Protein AF-A0A9E1PM28-F1 (afdb_monomer_lite)

Foldseek 3Di:
DCCVPCQDFAPVLVVVLVVLVVVLVVLVVVDPVSSVVSVVVSVVSRVVRGDHDDDDD

Radius of gyration: 13.87 Å; chains: 1; bounding box: 36×19×40 Å

Sequence (57 aa):
MLKIVLVPINPAGWPFIGLFAAITIGLFQVSDLFGWVGVILTVWCVYFFRDPDRTTP

Secondary structure (DSSP, 8-state):
--TTT-PPBPGGGHHHHHHHHHHHHHHHHH-HHHHHHHHHHHHHHHHHSB-------

Structure (mmCIF, N/CA/C/O backbone):
data_AF-A0A9E1PM28-F1
#
_entry.id   AF-A0A9E1PM28-F1
#
loop_
_atom_site.group_PDB
_atom_site.id
_atom_site.type_symbol
_atom_site.label_atom_id
_atom_site.label_alt_id
_atom_site.label_comp_id
_atom_site.label_asym_id
_atom_site.label_entity_id
_atom_site.label_seq_id
_atom_site.pdbx_PDB_ins_code
_atom_site.Cartn_x
_atom_site.Cartn_y
_atom_site.Cartn_z
_atom_site.occupancy
_atom_site.B_iso_or_equiv
_atom_site.auth_seq_id
_atom_site.auth_comp_id
_atom_site.auth_asym_id
_atom_site.auth_atom_id
_atom_site.pdbx_PDB_model_num
ATOM 1 N N . MET A 1 1 ? -22.100 -2.761 4.004 1.00 44.72 1 MET A N 1
ATOM 2 C CA . MET A 1 1 ? -21.562 -3.950 3.303 1.00 44.72 1 MET A CA 1
ATOM 3 C C . MET A 1 1 ? -20.145 -3.724 2.721 1.00 44.72 1 MET A C 1
ATOM 5 O O . MET A 1 1 ? -19.775 -4.410 1.787 1.00 44.72 1 MET A O 1
ATOM 9 N N . LEU A 1 2 ? -19.311 -2.829 3.290 1.00 53.94 2 LEU A N 1
ATOM 10 C CA . LEU A 1 2 ? -17.872 -2.667 2.949 1.00 53.94 2 LEU A CA 1
ATOM 11 C C . LEU A 1 2 ? -16.936 -3.006 4.127 1.00 53.94 2 LEU A C 1
ATOM 13 O O . LEU A 1 2 ? -15.725 -2.833 4.050 1.00 53.94 2 LEU A O 1
ATOM 17 N N . LYS A 1 3 ? -17.500 -3.506 5.234 1.00 50.69 3 LYS A N 1
ATOM 18 C CA . LYS A 1 3 ? -16.769 -3.767 6.482 1.00 50.69 3 LYS A CA 1
ATOM 19 C C . LYS A 1 3 ? -15.770 -4.932 6.366 1.00 50.69 3 LYS A C 1
ATOM 21 O O . LYS A 1 3 ? -14.912 -5.077 7.218 1.00 50.69 3 LYS A O 1
ATOM 26 N N . ILE A 1 4 ? -15.890 -5.742 5.309 1.00 52.91 4 ILE A N 1
ATOM 27 C CA . ILE A 1 4 ? -15.004 -6.879 5.015 1.00 52.91 4 ILE A CA 1
ATOM 28 C C . ILE A 1 4 ? -13.757 -6.423 4.232 1.00 52.91 4 ILE A C 1
ATOM 30 O O . ILE A 1 4 ? -12.728 -7.084 4.293 1.00 52.91 4 ILE A O 1
ATOM 34 N N . VAL A 1 5 ? -13.821 -5.283 3.529 1.00 55.38 5 VAL A N 1
ATOM 35 C CA . VAL A 1 5 ? -12.705 -4.778 2.704 1.00 55.38 5 VAL A CA 1
ATOM 36 C C . VAL A 1 5 ? -11.883 -3.727 3.454 1.00 55.38 5 VAL A C 1
ATOM 38 O O . VAL A 1 5 ? -10.661 -3.709 3.357 1.00 55.38 5 VAL A O 1
ATOM 41 N N . LEU A 1 6 ? -12.540 -2.873 4.240 1.00 60.19 6 LEU A N 1
ATOM 42 C CA . LEU A 1 6 ? -11.890 -1.831 5.034 1.00 60.19 6 LEU A CA 1
ATOM 43 C C . LEU A 1 6 ? -11.612 -2.358 6.443 1.00 60.19 6 LEU A C 1
ATOM 45 O O . LEU A 1 6 ? -12.315 -2.011 7.392 1.00 60.19 6 LEU A O 1
ATOM 49 N N . VAL A 1 7 ? -10.607 -3.228 6.576 1.00 68.94 7 VAL A N 1
ATOM 50 C CA . VAL A 1 7 ? -10.052 -3.526 7.902 1.00 68.94 7 VAL A CA 1
ATOM 51 C C . VAL A 1 7 ? -9.519 -2.204 8.469 1.00 68.94 7 VAL A C 1
ATOM 53 O O . VAL A 1 7 ? -8.789 -1.517 7.747 1.00 68.94 7 VAL A O 1
ATOM 56 N N . PRO A 1 8 ? -9.886 -1.801 9.701 1.00 79.69 8 PRO A N 1
ATOM 57 C CA . PRO A 1 8 ? -9.376 -0.564 10.273 1.00 79.69 8 PRO A CA 1
ATOM 58 C C . PRO A 1 8 ? -7.852 -0.647 10.304 1.00 79.69 8 PRO A C 1
ATOM 60 O O . PRO A 1 8 ? -7.292 -1.667 10.697 1.00 79.69 8 PRO A O 1
ATOM 63 N N . ILE A 1 9 ? -7.174 0.393 9.832 1.00 85.75 9 ILE A N 1
ATOM 64 C CA . ILE A 1 9 ? -5.715 0.475 9.884 1.00 85.75 9 ILE A CA 1
ATOM 65 C C . ILE A 1 9 ? -5.372 1.399 11.042 1.00 85.75 9 ILE A C 1
ATOM 67 O O . ILE A 1 9 ? -5.907 2.507 11.130 1.00 85.75 9 ILE A O 1
ATOM 71 N N . ASN A 1 10 ? -4.464 0.956 11.906 1.00 86.50 10 ASN A N 1
ATOM 72 C CA . ASN A 1 10 ? -3.914 1.770 12.974 1.00 86.50 10 ASN A CA 1
ATOM 73 C C . ASN A 1 10 ? -3.366 3.083 12.378 1.00 86.50 10 ASN A C 1
ATOM 75 O O . ASN A 1 10 ? -2.558 3.021 11.446 1.00 86.50 10 ASN A O 1
ATOM 79 N N . PRO A 1 11 ? -3.742 4.270 12.889 1.00 87.19 11 PRO A N 1
ATOM 80 C CA . PRO A 1 11 ? -3.331 5.553 12.315 1.00 87.19 11 PRO A CA 1
ATOM 81 C C . PRO A 1 11 ? -1.810 5.705 12.149 1.00 87.19 11 PRO A C 1
ATOM 83 O O . PRO A 1 11 ? -1.361 6.332 11.192 1.00 87.19 11 PRO A O 1
ATOM 86 N N . ALA A 1 12 ? -1.005 5.068 13.008 1.00 89.12 12 ALA A N 1
ATOM 87 C CA . ALA A 1 12 ? 0.455 5.075 12.886 1.00 89.12 12 ALA A CA 1
ATOM 88 C C . ALA A 1 12 ? 0.998 4.245 11.703 1.00 89.12 12 ALA A C 1
ATOM 90 O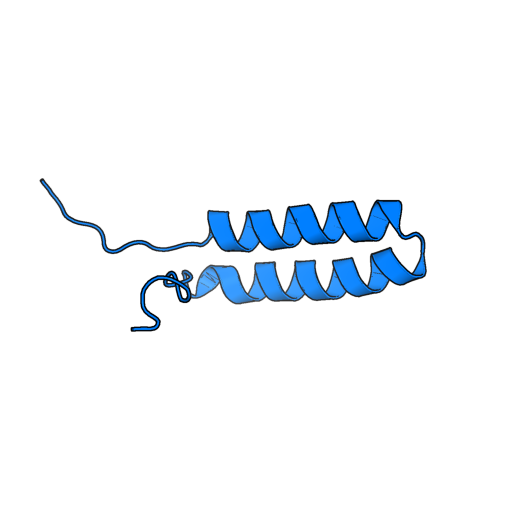 O . ALA A 1 12 ? 2.159 4.402 11.338 1.00 89.12 12 ALA A O 1
ATOM 91 N N . GLY A 1 13 ? 0.188 3.373 11.098 1.00 89.12 13 GLY A N 1
ATOM 92 C CA . GLY A 1 13 ? 0.573 2.522 9.970 1.00 89.12 13 GLY A CA 1
ATOM 93 C C . GLY A 1 13 ? 0.530 3.203 8.606 1.00 89.12 13 GLY A C 1
ATOM 94 O O . GLY A 1 13 ? 1.299 2.844 7.716 1.00 89.12 13 GLY A O 1
ATOM 95 N N . TRP A 1 14 ? -0.318 4.220 8.439 1.00 90.62 14 TRP A N 1
ATOM 96 C CA . TRP A 1 14 ? -0.446 4.980 7.191 1.00 90.62 14 TRP A CA 1
ATOM 97 C C . TRP A 1 14 ? 0.868 5.561 6.645 1.00 90.62 14 TRP A C 1
ATOM 99 O O . TRP A 1 14 ? 1.115 5.374 5.451 1.00 90.62 14 TRP A O 1
ATOM 109 N N . PRO A 1 15 ? 1.743 6.210 7.444 1.00 92.81 15 PRO A N 1
ATOM 110 C CA . PRO A 1 15 ? 3.020 6.704 6.927 1.00 92.81 15 PRO A CA 1
ATOM 111 C C . PRO A 1 15 ? 3.930 5.578 6.413 1.00 92.81 15 PRO A C 1
ATOM 113 O O . PRO A 1 15 ? 4.587 5.752 5.389 1.00 92.81 15 PRO A O 1
ATOM 116 N N . PHE A 1 16 ? 3.936 4.407 7.062 1.00 91.62 16 PHE A N 1
ATOM 117 C CA . PHE A 1 16 ? 4.731 3.258 6.615 1.00 91.62 16 PHE A CA 1
ATOM 118 C C . PHE A 1 16 ? 4.181 2.649 5.326 1.00 91.62 16 PHE A C 1
ATOM 120 O O . PHE A 1 16 ? 4.945 2.389 4.399 1.00 91.62 16 PHE A O 1
ATOM 127 N N . ILE A 1 17 ? 2.862 2.461 5.242 1.00 92.38 17 ILE A N 1
ATOM 128 C CA . ILE A 1 17 ? 2.201 1.929 4.043 1.00 92.38 17 ILE A CA 1
ATOM 129 C C . ILE A 1 17 ? 2.424 2.870 2.852 1.00 92.38 17 ILE A C 1
ATOM 131 O O . ILE A 1 17 ? 2.777 2.409 1.770 1.00 92.38 17 ILE A O 1
ATOM 135 N N . GLY A 1 18 ? 2.282 4.184 3.053 1.00 92.75 18 GLY A N 1
ATOM 136 C CA . GLY A 1 18 ? 2.526 5.183 2.011 1.00 92.75 18 GLY A CA 1
ATOM 137 C C . GLY A 1 18 ? 3.979 5.198 1.528 1.00 92.75 18 GLY A C 1
ATOM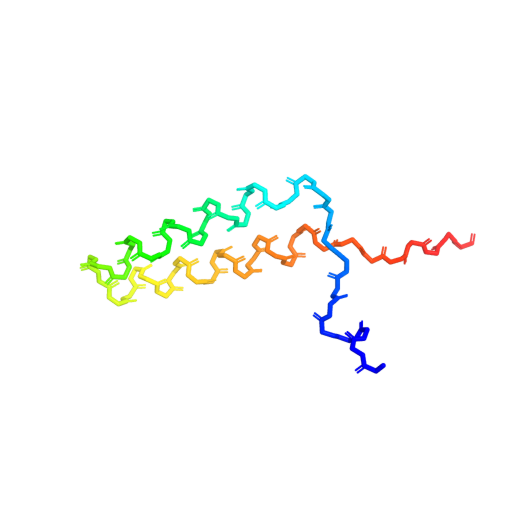 138 O O . GLY A 1 18 ? 4.224 5.240 0.322 1.00 92.75 18 GLY A O 1
ATOM 139 N N . LEU A 1 19 ? 4.941 5.093 2.451 1.00 94.62 19 LEU A N 1
ATOM 140 C CA . LEU A 1 19 ? 6.362 5.008 2.112 1.00 94.62 19 LEU A CA 1
ATOM 141 C C . LEU A 1 19 ? 6.674 3.750 1.288 1.00 94.62 19 LEU A C 1
ATOM 143 O O . LEU A 1 19 ? 7.308 3.848 0.239 1.00 94.62 19 LEU A O 1
ATOM 147 N N . PHE A 1 20 ? 6.202 2.580 1.724 1.00 92.50 20 PHE A N 1
ATOM 148 C CA . PHE A 1 20 ? 6.419 1.327 0.995 1.00 92.50 20 PHE A CA 1
ATOM 149 C C . PHE A 1 20 ? 5.721 1.312 -0.366 1.00 92.50 20 PHE A C 1
ATOM 151 O O . PHE A 1 20 ? 6.304 0.827 -1.336 1.00 92.50 20 PHE A O 1
ATOM 158 N N . ALA A 1 21 ? 4.533 1.907 -0.478 1.00 93.88 21 ALA A N 1
ATOM 159 C CA . ALA A 1 21 ? 3.853 2.062 -1.759 1.00 93.88 21 ALA A CA 1
ATOM 160 C C . ALA A 1 21 ? 4.664 2.940 -2.730 1.00 93.88 21 ALA A C 1
ATOM 162 O O . ALA A 1 21 ? 4.850 2.563 -3.887 1.00 93.88 21 ALA A O 1
ATOM 163 N N . ALA A 1 22 ? 5.216 4.065 -2.262 1.00 95.38 22 ALA A N 1
ATOM 164 C CA . ALA A 1 22 ? 6.068 4.930 -3.081 1.00 95.38 22 ALA A CA 1
ATOM 165 C C . ALA A 1 22 ? 7.363 4.224 -3.523 1.00 95.38 22 ALA A C 1
ATOM 167 O O . ALA A 1 22 ? 7.739 4.288 -4.695 1.00 95.38 22 ALA A O 1
ATOM 168 N N . ILE A 1 23 ? 8.014 3.495 -2.609 1.00 94.06 23 ILE A N 1
ATOM 169 C CA . ILE A 1 23 ? 9.208 2.691 -2.914 1.00 94.06 23 ILE A CA 1
ATOM 170 C C . ILE A 1 23 ? 8.879 1.602 -3.941 1.00 94.06 23 ILE A C 1
ATOM 172 O O . ILE A 1 23 ? 9.653 1.383 -4.867 1.00 94.06 23 ILE A O 1
ATOM 176 N N . THR A 1 24 ? 7.722 0.950 -3.815 1.00 93.19 24 THR A N 1
ATOM 177 C CA . THR A 1 24 ? 7.269 -0.094 -4.745 1.00 93.19 24 THR A CA 1
ATOM 178 C C . THR A 1 24 ? 7.137 0.436 -6.168 1.00 93.19 24 THR A C 1
ATOM 180 O O . THR A 1 24 ? 7.615 -0.207 -7.099 1.00 93.19 24 THR A O 1
ATOM 183 N N . ILE A 1 25 ? 6.567 1.632 -6.343 1.00 93.50 25 ILE A N 1
ATOM 184 C CA . ILE A 1 25 ? 6.476 2.288 -7.657 1.00 93.50 25 ILE A CA 1
ATOM 185 C C . ILE A 1 25 ? 7.878 2.545 -8.232 1.00 93.50 25 ILE A C 1
ATOM 187 O O . ILE A 1 25 ? 8.122 2.266 -9.403 1.00 93.50 25 ILE A O 1
ATOM 191 N N . GLY A 1 26 ? 8.822 3.006 -7.406 1.00 93.06 26 GLY A N 1
ATOM 192 C CA . GLY A 1 26 ? 10.218 3.175 -7.821 1.00 93.06 26 GLY A CA 1
ATOM 193 C C . GLY A 1 26 ? 10.906 1.857 -8.199 1.00 93.06 26 GLY A C 1
ATOM 194 O O . GLY A 1 26 ? 11.632 1.805 -9.190 1.00 93.06 26 GLY A O 1
ATOM 195 N N . LEU A 1 27 ? 10.649 0.777 -7.453 1.00 91.69 27 LEU A N 1
ATOM 196 C CA . LEU A 1 27 ? 11.203 -0.557 -7.716 1.00 91.69 27 LEU A CA 1
ATOM 197 C C . LEU A 1 27 ? 10.698 -1.144 -9.038 1.00 91.69 27 LEU A C 1
ATOM 199 O O . LEU A 1 27 ? 11.494 -1.740 -9.764 1.00 91.69 27 LEU A O 1
ATOM 203 N N . PHE A 1 28 ? 9.426 -0.928 -9.386 1.00 90.94 28 PHE A N 1
ATOM 204 C CA . PHE A 1 28 ? 8.885 -1.334 -10.690 1.00 90.94 28 PHE A CA 1
ATOM 205 C C . PHE A 1 28 ? 9.623 -0.681 -11.861 1.00 90.94 28 PHE A C 1
ATOM 207 O O . PHE A 1 28 ? 9.775 -1.305 -12.906 1.00 90.94 28 PHE A O 1
ATOM 214 N N . GLN A 1 29 ? 10.144 0.536 -11.680 1.00 90.50 29 GLN A N 1
ATOM 215 C CA . GLN A 1 29 ? 10.918 1.212 -12.720 1.00 90.50 29 GLN A CA 1
ATOM 216 C C . GLN A 1 29 ? 12.305 0.587 -12.945 1.00 90.50 29 GLN A C 1
ATOM 218 O O . GLN A 1 29 ? 12.902 0.784 -14.001 1.00 90.50 29 GLN A O 1
ATOM 223 N N . VAL A 1 30 ? 12.822 -0.155 -11.960 1.00 90.31 30 VAL A N 1
ATOM 224 C CA . VAL A 1 30 ? 14.110 -0.858 -12.045 1.00 90.31 30 VAL A CA 1
ATOM 225 C C . VAL A 1 30 ? 13.919 -2.263 -12.614 1.00 90.31 30 VAL A C 1
ATOM 227 O O . VAL A 1 30 ? 14.683 -2.687 -13.478 1.00 90.31 30 VAL A O 1
ATOM 230 N N . SER A 1 31 ? 12.927 -3.007 -12.118 1.00 89.44 31 SER A N 1
ATOM 231 C CA . SER A 1 31 ? 12.645 -4.377 -12.552 1.00 89.44 31 SER A CA 1
ATOM 232 C C . SER A 1 31 ? 11.304 -4.864 -12.009 1.00 89.44 31 SER A C 1
ATOM 234 O O . SER A 1 31 ? 11.004 -4.677 -10.828 1.00 89.44 31 SER A O 1
ATOM 236 N N . ASP A 1 32 ? 10.555 -5.603 -12.830 1.00 88.44 32 ASP A N 1
ATOM 237 C CA . ASP A 1 32 ? 9.284 -6.213 -12.426 1.00 8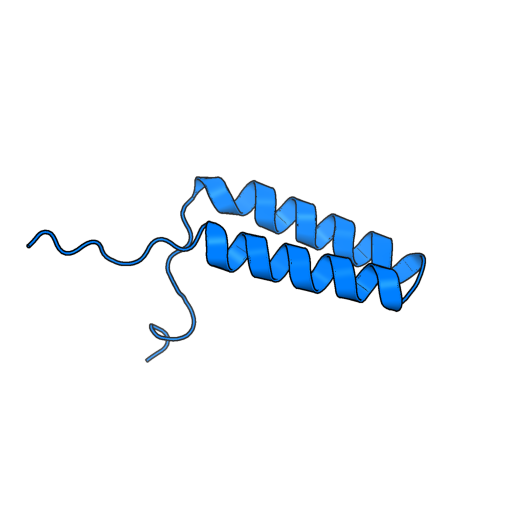8.44 32 ASP A CA 1
ATOM 238 C C . ASP A 1 32 ? 9.431 -7.122 -11.198 1.00 88.44 32 ASP A C 1
ATOM 240 O O . ASP A 1 32 ? 8.609 -7.062 -10.286 1.00 88.44 32 ASP A O 1
ATOM 244 N N . LEU A 1 33 ? 10.499 -7.929 -11.121 1.00 90.62 33 LEU A N 1
ATOM 245 C CA . LEU A 1 33 ? 10.724 -8.842 -9.993 1.00 90.62 33 LEU A CA 1
ATOM 246 C C . LEU A 1 33 ? 10.867 -8.075 -8.669 1.00 90.62 33 LEU A C 1
ATOM 248 O O . LEU A 1 33 ? 10.268 -8.448 -7.662 1.00 90.62 33 LEU A O 1
ATOM 252 N N . PHE A 1 34 ? 11.634 -6.984 -8.680 1.00 88.56 34 PHE A N 1
ATOM 253 C CA . PHE A 1 34 ? 11.822 -6.124 -7.513 1.00 88.56 34 PHE A CA 1
ATOM 254 C C . PHE A 1 34 ? 10.548 -5.341 -7.165 1.00 88.56 34 PHE A C 1
ATOM 256 O O . PHE A 1 34 ? 10.242 -5.174 -5.982 1.00 88.56 34 PHE A O 1
ATOM 263 N N . GLY A 1 35 ? 9.772 -4.924 -8.170 1.00 90.44 35 GLY A N 1
ATOM 264 C CA . GLY A 1 35 ? 8.444 -4.339 -7.985 1.00 90.44 35 GLY A CA 1
ATOM 265 C C . GLY A 1 35 ? 7.501 -5.278 -7.229 1.00 90.44 35 GLY A C 1
ATOM 266 O O . GLY A 1 35 ? 6.913 -4.881 -6.223 1.00 90.44 35 GLY A O 1
ATOM 267 N N . TRP A 1 36 ? 7.432 -6.554 -7.620 1.00 92.50 36 TRP A N 1
A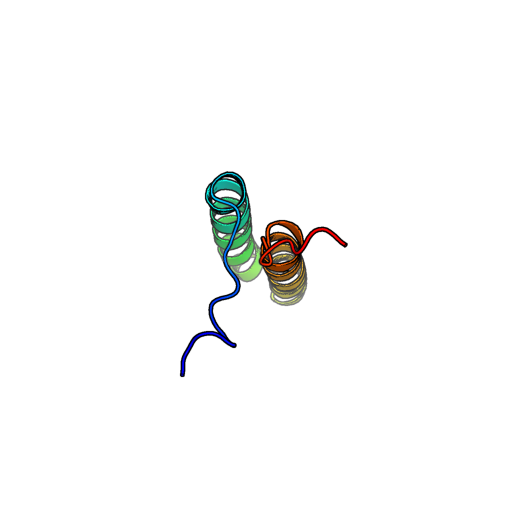TOM 268 C CA . TRP A 1 36 ? 6.622 -7.565 -6.925 1.00 92.50 36 TRP A CA 1
ATOM 269 C C . TRP A 1 36 ? 7.036 -7.781 -5.464 1.00 92.50 36 TRP A C 1
ATOM 271 O O . TRP A 1 36 ? 6.169 -7.921 -4.600 1.00 92.50 36 TRP A O 1
ATOM 281 N N . VAL A 1 37 ? 8.338 -7.750 -5.160 1.00 93.44 37 VAL A N 1
ATOM 282 C CA . VAL A 1 37 ? 8.829 -7.794 -3.769 1.00 93.44 37 VAL A CA 1
ATOM 283 C C . VAL A 1 37 ? 8.321 -6.582 -2.979 1.00 93.44 37 VAL A C 1
ATOM 285 O O . VAL A 1 37 ? 7.843 -6.735 -1.853 1.00 93.44 37 VAL A O 1
ATOM 288 N N . GLY A 1 38 ? 8.352 -5.390 -3.582 1.00 92.94 38 GLY A N 1
ATOM 289 C CA . GLY A 1 38 ? 7.777 -4.176 -2.998 1.00 92.94 38 GLY A CA 1
ATOM 290 C C . GLY A 1 38 ? 6.270 -4.290 -2.739 1.00 92.94 38 GLY A C 1
ATOM 291 O O . GLY A 1 38 ? 5.798 -3.920 -1.660 1.00 92.94 38 GLY A O 1
ATOM 292 N N . VAL A 1 39 ? 5.511 -4.880 -3.669 1.00 93.94 39 VAL A N 1
ATOM 293 C CA . VAL A 1 39 ? 4.065 -5.120 -3.499 1.00 93.94 39 VAL A CA 1
ATOM 294 C C . VAL A 1 39 ? 3.804 -6.028 -2.303 1.00 93.94 39 VAL A C 1
ATOM 296 O O . VAL A 1 39 ? 2.978 -5.691 -1.455 1.00 93.94 39 VAL A O 1
ATOM 299 N N . ILE A 1 40 ? 4.528 -7.146 -2.193 1.00 95.31 40 ILE A N 1
ATOM 300 C CA . ILE A 1 40 ? 4.393 -8.078 -1.064 1.00 95.31 40 ILE A CA 1
ATOM 301 C C . ILE A 1 40 ? 4.686 -7.362 0.261 1.00 95.31 40 ILE A C 1
ATOM 303 O O . ILE A 1 40 ? 3.926 -7.513 1.218 1.00 95.31 40 ILE A O 1
ATOM 307 N N . LEU A 1 41 ? 5.737 -6.539 0.310 1.00 93.44 41 LEU A N 1
ATOM 308 C CA . LEU A 1 41 ? 6.079 -5.744 1.493 1.00 93.44 41 LEU A CA 1
ATOM 309 C C . LEU A 1 41 ? 5.000 -4.708 1.833 1.00 93.44 41 LEU A C 1
ATOM 311 O O . LEU A 1 41 ? 4.626 -4.568 2.995 1.00 93.44 41 LEU A O 1
ATOM 315 N N . THR A 1 42 ? 4.441 -4.028 0.833 1.00 93.81 42 THR A N 1
ATOM 316 C CA . THR A 1 42 ? 3.351 -3.060 1.031 1.00 93.81 42 THR A CA 1
ATOM 317 C C . THR A 1 42 ? 2.108 -3.747 1.599 1.00 93.81 42 THR A C 1
ATOM 319 O O . THR A 1 42 ? 1.518 -3.264 2.567 1.00 93.81 42 THR A O 1
ATOM 322 N N . VAL A 1 43 ? 1.740 -4.914 1.057 1.00 92.75 43 VAL A N 1
ATOM 323 C CA . VAL A 1 43 ? 0.634 -5.737 1.570 1.00 92.75 43 VAL A CA 1
ATOM 324 C C . VAL A 1 43 ? 0.920 -6.202 2.999 1.00 92.75 43 VAL A C 1
ATOM 326 O O . VAL A 1 43 ? 0.041 -6.113 3.857 1.00 92.75 43 VAL A O 1
ATOM 329 N N . TRP A 1 44 ? 2.149 -6.631 3.295 1.00 92.94 44 TRP A N 1
ATOM 330 C CA . TRP A 1 44 ? 2.559 -6.989 4.652 1.00 92.94 44 TRP A CA 1
ATOM 331 C C . TRP A 1 44 ? 2.376 -5.824 5.628 1.00 92.94 44 TRP A C 1
ATOM 333 O O . TRP A 1 44 ? 1.805 -6.018 6.698 1.00 92.94 44 TRP A O 1
ATOM 343 N N . CYS A 1 45 ? 2.796 -4.607 5.269 1.00 91.50 45 CYS A N 1
ATOM 344 C CA . CYS A 1 45 ? 2.584 -3.421 6.101 1.00 91.50 45 CYS A CA 1
ATOM 345 C C . CYS A 1 45 ? 1.092 -3.183 6.379 1.00 91.50 45 CYS A C 1
ATOM 347 O O . CYS A 1 45 ? 0.722 -2.944 7.528 1.00 91.50 45 CYS A O 1
ATOM 349 N N . VAL A 1 46 ? 0.227 -3.314 5.369 1.00 91.00 46 VAL A N 1
ATOM 350 C CA . VAL A 1 46 ? -1.232 -3.188 5.545 1.00 91.00 46 VAL A CA 1
ATOM 351 C C . VAL A 1 46 ? -1.761 -4.219 6.548 1.00 91.00 46 VAL A C 1
ATOM 353 O O . VAL A 1 46 ? -2.485 -3.856 7.474 1.00 91.00 46 VAL A O 1
ATOM 356 N N . TYR A 1 47 ? -1.370 -5.490 6.419 1.00 88.56 47 TYR A N 1
ATOM 357 C CA . TYR A 1 47 ? -1.803 -6.545 7.344 1.00 88.56 47 TYR A CA 1
ATOM 358 C C . TYR A 1 47 ? -1.171 -6.444 8.736 1.00 88.56 47 TYR A C 1
ATOM 360 O O . TYR A 1 47 ? -1.788 -6.884 9.705 1.00 88.56 47 TYR A O 1
ATOM 368 N N . PHE A 1 48 ? 0.030 -5.883 8.856 1.00 89.75 48 PHE A N 1
ATOM 369 C CA . PHE A 1 48 ? 0.704 -5.675 10.135 1.00 89.75 48 PHE A CA 1
ATOM 370 C C . PHE A 1 48 ? 0.036 -4.563 10.948 1.00 89.75 48 PHE A C 1
ATOM 372 O O . PHE A 1 48 ? -0.199 -4.725 12.142 1.00 89.75 48 PHE A O 1
ATOM 379 N N . PHE A 1 49 ? -0.314 -3.453 10.296 1.00 90.38 49 PHE A N 1
ATOM 380 C CA . PHE A 1 49 ? -0.964 -2.310 10.941 1.00 90.38 49 PHE A CA 1
ATOM 381 C C . PHE A 1 49 ? -2.486 -2.427 11.020 1.00 90.38 49 PHE A C 1
ATOM 383 O O . PHE A 1 49 ? -3.149 -1.473 11.427 1.00 90.38 49 PHE A O 1
ATOM 390 N N . ARG A 1 50 ? -3.057 -3.571 10.644 1.00 89.69 50 ARG A N 1
ATOM 391 C CA . ARG A 1 50 ? -4.487 -3.812 10.799 1.00 89.69 50 ARG A CA 1
ATOM 392 C C . ARG A 1 50 ? -4.858 -3.798 12.284 1.00 89.69 50 ARG A C 1
ATOM 394 O O . ARG A 1 50 ? -4.228 -4.476 13.093 1.00 89.69 50 ARG A O 1
ATOM 401 N N . ASP A 1 51 ? -5.897 -3.056 12.624 1.00 85.56 51 ASP A N 1
ATOM 402 C CA . ASP A 1 51 ? -6.4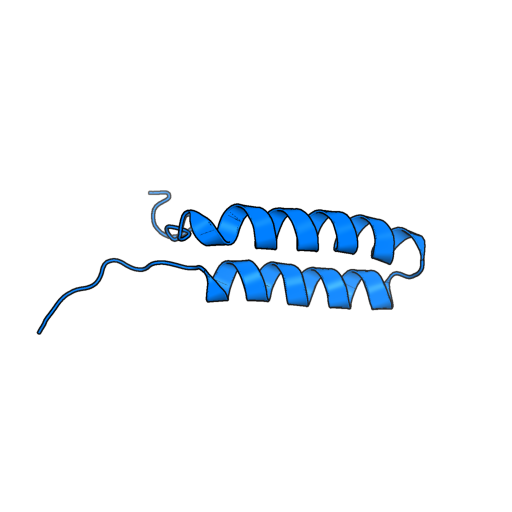09 -2.909 13.982 1.00 85.56 51 ASP A CA 1
ATOM 403 C C . ASP A 1 51 ? -7.834 -3.480 14.050 1.00 85.56 51 ASP A C 1
ATOM 405 O O . ASP A 1 51 ? -8.804 -2.789 13.733 1.00 85.56 51 ASP A O 1
ATOM 409 N N . PRO A 1 52 ? -7.992 -4.784 14.346 1.00 82.50 52 PRO A N 1
ATOM 410 C CA . PRO A 1 52 ? -9.309 -5.383 14.511 1.00 82.50 52 PRO A CA 1
ATOM 411 C C . PRO A 1 52 ? -9.965 -4.900 15.811 1.00 82.50 52 PRO A C 1
ATOM 413 O O . PRO A 1 52 ? -9.278 -4.654 16.802 1.00 82.50 52 PRO A O 1
ATOM 416 N N . ASP A 1 53 ? -11.300 -4.851 15.833 1.00 79.44 53 ASP A N 1
ATOM 417 C CA . ASP A 1 53 ? -12.060 -4.609 17.063 1.00 79.44 53 ASP A CA 1
ATOM 418 C C . ASP A 1 53 ? -11.620 -5.612 18.148 1.00 79.44 53 ASP A C 1
ATOM 420 O O . ASP A 1 53 ? -11.755 -6.829 17.988 1.00 79.44 53 ASP A O 1
ATOM 424 N N . ARG A 1 54 ? -11.050 -5.107 19.248 1.00 79.19 54 ARG A N 1
ATOM 425 C CA . ARG A 1 54 ? -10.573 -5.937 20.360 1.00 79.19 54 ARG A CA 1
ATOM 426 C C . ARG A 1 54 ? -11.739 -6.247 21.289 1.00 79.19 54 ARG A C 1
ATOM 428 O O . ARG A 1 54 ? -12.210 -5.371 22.005 1.00 79.19 54 ARG A O 1
ATOM 435 N N . THR A 1 55 ? -12.177 -7.498 21.317 1.00 79.25 55 THR A N 1
ATOM 436 C CA . THR A 1 55 ? -13.082 -7.999 22.357 1.00 79.25 55 THR A CA 1
ATOM 437 C C . THR A 1 55 ? -12.249 -8.570 23.499 1.00 79.25 55 THR A C 1
ATOM 439 O O . THR A 1 55 ? -11.498 -9.525 23.294 1.00 79.25 55 THR A O 1
ATOM 442 N N . THR A 1 56 ? -12.345 -7.981 24.689 1.00 74.06 56 THR A N 1
ATOM 443 C CA . THR A 1 56 ? -11.814 -8.596 25.913 1.00 74.06 56 THR A CA 1
ATOM 444 C C . THR A 1 56 ? -12.673 -9.813 26.280 1.00 74.06 56 THR A C 1
ATOM 446 O O . THR A 1 56 ? -13.893 -9.715 26.130 1.00 74.06 56 THR A O 1
ATOM 449 N N . PRO A 1 57 ? -12.077 -10.939 26.712 1.00 80.31 57 PRO A N 1
ATOM 450 C CA . PRO A 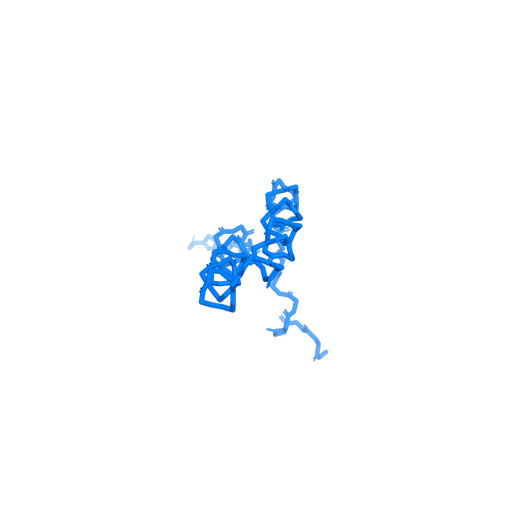1 57 ? -12.836 -12.072 27.239 1.00 80.31 57 PRO A CA 1
ATOM 451 C C . PRO A 1 57 ? -13.579 -11.717 28.533 1.00 80.31 57 PRO A C 1
ATOM 453 O O . PRO A 1 57 ? -13.130 -10.783 29.240 1.00 80.31 57 PRO A O 1
#

pLDDT: mean 85.4, std 12.41, range [44.72, 95.38]